Protein AF-A0A4U8UL19-F1 (afdb_monomer)

Structure (mmCIF, N/CA/C/O backbone):
data_AF-A0A4U8UL19-F1
#
_entry.id   AF-A0A4U8UL19-F1
#
loop_
_atom_site.group_PDB
_atom_site.id
_atom_site.type_symbol
_atom_site.label_atom_id
_atom_site.label_alt_id
_atom_site.label_comp_id
_atom_site.label_asym_id
_atom_site.label_entity_id
_atom_site.label_seq_id
_atom_site.pdbx_PDB_ins_code
_atom_site.Cartn_x
_atom_site.Cartn_y
_atom_site.Cartn_z
_atom_site.occupancy
_atom_site.B_iso_or_equiv
_atom_site.auth_seq_id
_atom_site.auth_comp_id
_atom_site.auth_asym_id
_atom_site.auth_atom_id
_atom_site.pdbx_PDB_model_num
ATOM 1 N N . MET A 1 1 ? -6.546 -7.120 -6.837 1.00 43.56 1 MET A N 1
ATOM 2 C CA . MET A 1 1 ? -7.934 -7.578 -6.562 1.00 43.56 1 MET A CA 1
ATOM 3 C C . MET A 1 1 ? -8.078 -8.461 -5.307 1.00 43.56 1 MET A C 1
ATOM 5 O O . MET A 1 1 ? -9.154 -8.466 -4.722 1.00 43.56 1 MET A O 1
ATOM 9 N N . ILE A 1 2 ? -7.031 -9.177 -4.861 1.00 35.25 2 ILE A N 1
ATOM 10 C CA . ILE A 1 2 ? -7.067 -10.036 -3.654 1.00 35.25 2 ILE A CA 1
ATOM 11 C C . ILE A 1 2 ? -7.139 -9.208 -2.352 1.00 35.25 2 ILE A C 1
ATOM 13 O O . ILE A 1 2 ? -8.012 -9.466 -1.533 1.00 35.25 2 ILE A O 1
ATOM 17 N N . LEU A 1 3 ? -6.331 -8.148 -2.216 1.00 37.22 3 LEU A N 1
ATOM 18 C CA . LEU A 1 3 ? -6.283 -7.281 -1.019 1.00 37.22 3 LEU A CA 1
ATOM 19 C C . LEU A 1 3 ? -7.635 -6.632 -0.659 1.00 37.22 3 LEU A C 1
ATOM 21 O O . LEU A 1 3 ? -8.068 -6.665 0.488 1.00 37.22 3 LEU A O 1
ATOM 25 N N . CYS A 1 4 ? -8.367 -6.145 -1.661 1.00 38.75 4 CYS A N 1
ATOM 26 C CA . CYS A 1 4 ? -9.648 -5.458 -1.466 1.00 38.75 4 CYS A CA 1
ATOM 27 C C . CYS A 1 4 ? -10.780 -6.404 -0.990 1.00 38.75 4 CYS A C 1
ATOM 29 O O . CYS A 1 4 ? -11.770 -5.977 -0.389 1.00 38.75 4 CYS A O 1
ATOM 31 N N . ARG A 1 5 ? -10.649 -7.719 -1.242 1.00 35.75 5 ARG A N 1
ATOM 32 C CA . ARG A 1 5 ? -11.562 -8.741 -0.696 1.00 35.75 5 ARG A CA 1
ATOM 33 C C . ARG A 1 5 ? -11.232 -9.069 0.763 1.00 35.75 5 ARG A C 1
ATOM 35 O O . ARG A 1 5 ? -12.161 -9.295 1.537 1.00 35.75 5 ARG A O 1
ATOM 42 N N . SER A 1 6 ? -9.955 -9.029 1.140 1.00 50.12 6 SER A N 1
ATOM 43 C CA . SER A 1 6 ? -9.480 -9.222 2.515 1.00 50.12 6 SER A CA 1
ATOM 44 C C . SER A 1 6 ? -9.978 -8.116 3.448 1.00 50.12 6 SER A C 1
ATOM 46 O O . SER A 1 6 ? -10.547 -8.409 4.495 1.00 50.12 6 SER A O 1
ATOM 48 N N . GLU A 1 7 ? -9.865 -6.849 3.036 1.00 51.03 7 GLU A N 1
ATOM 49 C CA . GLU A 1 7 ? -10.292 -5.684 3.831 1.00 51.03 7 GLU A CA 1
ATOM 50 C C . GLU A 1 7 ? -11.798 -5.689 4.126 1.00 51.03 7 GLU A C 1
ATOM 52 O O . GLU A 1 7 ? -12.228 -5.465 5.258 1.00 51.03 7 GLU A O 1
ATOM 57 N N . LYS A 1 8 ? -12.627 -6.013 3.122 1.00 55.06 8 LYS A N 1
ATOM 58 C CA . LYS A 1 8 ? -14.086 -6.115 3.300 1.00 55.06 8 LYS A CA 1
ATOM 59 C C . LYS A 1 8 ? -14.490 -7.277 4.205 1.00 55.06 8 LYS A C 1
ATOM 61 O O . LYS A 1 8 ? -15.501 -7.168 4.898 1.00 55.06 8 LYS A O 1
ATOM 66 N N . LEU A 1 9 ? -13.747 -8.385 4.186 1.00 48.69 9 LEU A N 1
ATOM 67 C CA . LEU A 1 9 ? -14.004 -9.537 5.050 1.00 48.69 9 LEU A CA 1
ATOM 68 C C . LEU A 1 9 ? -13.600 -9.229 6.500 1.00 48.69 9 LEU A C 1
ATOM 70 O O . LEU A 1 9 ? -14.391 -9.462 7.412 1.00 48.69 9 LEU A O 1
ATOM 74 N N . ILE A 1 10 ? -12.432 -8.617 6.701 1.00 57.28 10 ILE A N 1
ATOM 75 C CA . ILE A 1 10 ? -11.926 -8.212 8.019 1.00 57.28 10 ILE A CA 1
ATOM 76 C C . ILE A 1 10 ? -12.824 -7.142 8.633 1.00 57.28 10 ILE A C 1
ATOM 78 O O . ILE A 1 10 ? -13.300 -7.334 9.742 1.00 57.28 10 ILE A O 1
ATOM 82 N N . GLY A 1 11 ? -13.200 -6.095 7.894 1.00 58.81 11 GLY A N 1
ATOM 83 C CA . GLY A 1 11 ? -14.112 -5.060 8.398 1.00 58.81 11 GLY A CA 1
ATOM 84 C C . GLY A 1 11 ? -15.541 -5.548 8.694 1.00 58.81 11 GLY A C 1
ATOM 85 O O . GLY A 1 11 ? -16.317 -4.847 9.354 1.00 58.81 11 GLY A O 1
ATOM 86 N N . ARG A 1 12 ? -15.931 -6.734 8.201 1.00 59.25 12 ARG A N 1
ATOM 87 C CA . ARG A 1 12 ? -17.191 -7.411 8.564 1.00 59.25 12 ARG A CA 1
ATOM 88 C C . ARG A 1 12 ? -17.024 -8.294 9.798 1.00 59.25 12 ARG A C 1
ATOM 90 O O . ARG A 1 12 ? -17.895 -8.264 10.665 1.00 59.25 12 ARG A O 1
ATOM 97 N N . LEU A 1 13 ? -15.926 -9.045 9.880 1.00 58.16 13 LEU A N 1
ATOM 98 C CA . LEU A 1 13 ? -15.584 -9.868 11.042 1.00 58.16 13 LEU A CA 1
ATOM 99 C C . LEU A 1 13 ? -15.341 -8.999 12.283 1.00 58.16 13 LEU A C 1
ATOM 101 O O . LEU A 1 13 ? -15.906 -9.289 13.332 1.00 58.16 13 LEU A O 1
ATOM 105 N N . ASP A 1 14 ? -14.628 -7.885 12.126 1.00 67.19 14 ASP A N 1
ATOM 106 C CA . ASP A 1 14 ? -14.358 -6.877 13.153 1.00 67.19 14 ASP A CA 1
ATOM 107 C C . ASP A 1 14 ? -15.662 -6.274 13.705 1.00 67.19 14 ASP A C 1
ATOM 109 O O . ASP A 1 14 ? -15.958 -6.334 14.899 1.00 67.19 14 ASP A O 1
ATOM 113 N N . ARG A 1 15 ? -16.560 -5.821 12.818 1.00 68.88 15 ARG A N 1
ATOM 114 C CA . ARG A 1 15 ? -17.889 -5.327 13.222 1.00 68.88 15 ARG A CA 1
ATOM 115 C C . ARG A 1 15 ? -18.728 -6.380 13.938 1.00 68.88 15 ARG A C 1
ATOM 117 O O . ARG A 1 15 ? -19.370 -6.068 14.940 1.00 68.88 15 ARG A O 1
ATOM 124 N N . TYR A 1 16 ? -18.757 -7.611 13.435 1.00 70.62 16 TYR A N 1
ATOM 125 C CA . TYR A 1 16 ? -19.504 -8.694 14.073 1.00 70.62 16 TYR A CA 1
ATOM 126 C C . TYR A 1 16 ? -18.964 -8.997 15.476 1.00 70.62 16 TYR A C 1
ATOM 128 O O . TYR A 1 16 ? -19.738 -9.170 16.424 1.00 70.62 16 TYR A O 1
ATOM 136 N N . PHE A 1 17 ? -17.640 -8.990 15.614 1.00 71.12 17 PHE A N 1
ATOM 137 C CA . PHE A 1 17 ? -16.942 -9.213 16.866 1.00 71.12 17 PHE A CA 1
ATOM 138 C C . PHE A 1 17 ? -17.291 -8.148 17.915 1.00 71.12 17 PHE A C 1
ATOM 140 O O . PHE A 1 17 ? -17.790 -8.483 18.997 1.00 71.12 17 PHE A O 1
ATOM 147 N N . TRP A 1 18 ? -17.164 -6.862 17.566 1.00 72.19 18 TRP A N 1
ATOM 148 C CA . TRP A 1 18 ? -17.510 -5.760 18.469 1.00 72.19 18 TRP A CA 1
ATOM 149 C C . TRP A 1 18 ? -18.989 -5.745 18.851 1.00 72.19 18 TRP A C 1
ATOM 151 O O . TRP A 1 18 ? -19.331 -5.538 20.016 1.00 72.19 18 TRP A O 1
ATOM 161 N N . VAL A 1 19 ? -19.891 -6.019 17.904 1.00 78.94 19 VAL A N 1
ATOM 162 C CA . VAL A 1 19 ? -21.334 -6.080 18.185 1.00 78.94 19 VAL A CA 1
ATOM 163 C C . VAL A 1 19 ? -21.652 -7.187 19.192 1.00 78.94 19 VAL A C 1
ATOM 165 O O . VAL A 1 19 ? -22.461 -6.971 20.101 1.00 78.94 19 VAL A O 1
ATOM 168 N N . LYS A 1 20 ? -21.013 -8.357 19.073 1.00 81.94 20 LYS A N 1
ATOM 169 C CA . LYS A 1 20 ? -21.182 -9.458 20.031 1.00 81.94 20 LYS A CA 1
ATOM 170 C C . LYS A 1 20 ? -20.678 -9.062 21.423 1.00 81.94 20 LYS A C 1
ATOM 172 O O . LYS A 1 20 ? -21.427 -9.211 22.391 1.00 81.94 20 LYS A O 1
ATOM 177 N N . ARG A 1 21 ? -19.479 -8.472 21.515 1.00 79.06 21 ARG A N 1
ATOM 178 C CA . ARG A 1 21 ? -18.881 -7.989 22.775 1.00 79.06 21 ARG A CA 1
ATOM 179 C C . ARG A 1 21 ? -19.753 -6.938 23.467 1.00 79.06 21 ARG A C 1
ATOM 181 O O . ARG A 1 21 ? -20.070 -7.081 24.644 1.00 79.06 21 ARG A O 1
ATOM 188 N N . ILE A 1 22 ? -20.239 -5.935 22.733 1.00 80.62 22 ILE A N 1
ATOM 189 C CA . ILE A 1 22 ? -21.119 -4.884 23.275 1.00 80.62 22 ILE A CA 1
ATOM 190 C C . ILE A 1 22 ? -22.421 -5.477 23.831 1.00 80.62 22 ILE A C 1
ATOM 192 O O . ILE A 1 22 ? -22.895 -5.058 24.891 1.00 80.62 22 ILE A O 1
ATOM 196 N N . ARG A 1 23 ? -23.023 -6.453 23.137 1.00 85.62 23 ARG A N 1
ATOM 197 C CA . ARG A 1 23 ? -24.245 -7.125 23.613 1.00 85.62 23 ARG A CA 1
ATOM 198 C C . ARG A 1 23 ? -24.009 -7.878 24.919 1.00 85.62 23 ARG A C 1
ATOM 200 O O . ARG A 1 23 ? -24.857 -7.812 25.810 1.00 85.62 23 ARG A O 1
ATOM 207 N N . GLU A 1 24 ? -22.877 -8.560 25.035 1.00 86.56 24 GLU A N 1
ATOM 208 C CA . GLU A 1 24 ? -22.507 -9.324 26.225 1.00 86.56 24 GLU A CA 1
ATOM 209 C C . GLU A 1 24 ? -22.222 -8.414 27.425 1.00 86.56 24 GLU A C 1
ATOM 211 O O . GLU A 1 24 ? -22.808 -8.609 28.492 1.00 86.56 24 GLU A O 1
ATOM 216 N N . THR A 1 25 ? -21.476 -7.325 27.227 1.00 84.88 25 THR A N 1
ATOM 217 C CA . THR A 1 25 ? -21.271 -6.298 28.259 1.00 84.88 25 THR A CA 1
ATOM 218 C C . THR A 1 25 ? -22.600 -5.695 28.718 1.00 84.88 25 THR A C 1
ATOM 220 O O . THR A 1 25 ? -22.878 -5.636 29.916 1.00 84.88 25 THR A O 1
ATOM 223 N N . LYS A 1 26 ? -23.499 -5.338 27.786 1.00 86.62 26 LYS A N 1
ATOM 224 C CA . LYS A 1 26 ? -24.853 -4.851 28.120 1.00 86.62 26 LYS A CA 1
ATOM 225 C C . LYS A 1 26 ? -25.682 -5.876 28.898 1.00 86.62 26 LYS A C 1
ATOM 227 O O . LYS A 1 26 ? -26.573 -5.486 29.653 1.00 86.62 26 LYS A O 1
ATOM 232 N N . ARG A 1 27 ? -25.468 -7.178 28.688 1.00 89.94 27 ARG A N 1
ATOM 233 C CA . ARG A 1 27 ? -26.151 -8.244 29.439 1.00 89.94 27 ARG A CA 1
ATOM 234 C C . ARG A 1 27 ? -25.633 -8.308 30.875 1.00 89.94 27 ARG A C 1
ATOM 236 O O . ARG A 1 27 ? -26.441 -8.333 31.796 1.00 89.94 27 ARG A O 1
ATOM 243 N N . ILE A 1 28 ? -24.316 -8.275 31.063 1.00 85.62 28 ILE A N 1
ATOM 244 C CA . ILE A 1 28 ? -23.684 -8.326 32.389 1.00 85.62 28 ILE A CA 1
ATOM 245 C C . ILE A 1 28 ? -24.036 -7.080 33.204 1.00 85.62 28 ILE A C 1
ATOM 247 O O . ILE A 1 28 ? -24.439 -7.207 34.356 1.00 85.62 28 ILE A O 1
ATOM 251 N N . CYS A 1 29 ? -24.007 -5.885 32.603 1.00 82.31 29 CYS A N 1
ATOM 252 C CA . CYS A 1 29 ? -24.420 -4.656 33.289 1.00 82.31 29 CYS A CA 1
ATOM 253 C C . CYS A 1 29 ? -25.884 -4.708 33.760 1.00 82.31 29 CYS A C 1
ATOM 255 O O . CYS A 1 29 ? -26.173 -4.329 34.892 1.00 82.31 29 CYS A O 1
ATOM 257 N N . ARG A 1 30 ? -26.801 -5.231 32.931 1.00 87.38 30 ARG A N 1
ATOM 258 C CA . ARG A 1 30 ? -28.214 -5.428 33.311 1.00 87.38 30 ARG A CA 1
ATOM 259 C C . ARG A 1 30 ? -28.389 -6.455 34.429 1.00 87.38 30 ARG A C 1
ATOM 261 O O . ARG A 1 30 ? -29.229 -6.281 35.301 1.00 87.38 30 ARG A O 1
ATOM 268 N N . ASN A 1 31 ? -27.597 -7.521 34.423 1.00 85.19 31 ASN A N 1
ATOM 269 C CA . ASN A 1 31 ? -27.630 -8.513 35.494 1.00 85.19 31 ASN A CA 1
ATOM 270 C C . ASN A 1 31 ? -27.037 -7.961 36.797 1.00 85.19 31 ASN A C 1
ATOM 272 O O . ASN A 1 31 ? -27.517 -8.304 37.872 1.00 85.19 31 ASN A O 1
ATOM 276 N N . ALA A 1 32 ? -26.011 -7.111 36.709 1.00 82.88 32 ALA A N 1
ATOM 277 C CA . ALA A 1 32 ? -25.403 -6.452 37.858 1.00 82.88 32 ALA A CA 1
ATOM 278 C C . ALA A 1 32 ? -26.360 -5.449 38.515 1.00 82.88 32 ALA A C 1
ATOM 280 O O . ALA A 1 32 ? -26.412 -5.392 39.738 1.00 82.88 32 ALA A O 1
ATOM 281 N N . SER A 1 33 ? -27.149 -4.703 37.729 1.00 81.31 33 SER A N 1
ATOM 282 C CA . SER A 1 33 ? -28.063 -3.679 38.259 1.00 81.31 33 SER A CA 1
ATOM 283 C C . SER A 1 33 ? -29.188 -4.235 39.135 1.00 81.31 33 SER A C 1
ATOM 285 O O . SER A 1 33 ? -29.778 -3.485 39.901 1.00 81.31 33 SER A O 1
ATOM 287 N N . ILE A 1 34 ? -29.490 -5.532 39.024 1.00 85.94 34 ILE A N 1
ATOM 288 C CA . ILE A 1 34 ? -30.525 -6.218 39.816 1.00 85.94 34 ILE A CA 1
ATOM 289 C C . ILE A 1 34 ? -29.947 -7.261 40.788 1.00 85.94 34 ILE A C 1
ATOM 291 O O . ILE A 1 34 ? -30.699 -7.979 41.441 1.00 85.94 34 ILE A O 1
ATOM 295 N N . ALA A 1 35 ? -28.620 -7.397 40.858 1.00 84.38 35 ALA A N 1
ATOM 296 C CA . ALA A 1 35 ? -27.949 -8.386 41.696 1.00 84.38 35 ALA A CA 1
ATOM 297 C C . ALA A 1 35 ? -27.462 -7.778 43.018 1.00 84.38 35 ALA A C 1
ATOM 299 O O . ALA A 1 35 ? -27.039 -6.627 43.075 1.00 84.38 35 ALA A O 1
ATOM 300 N N . SER A 1 36 ? -27.437 -8.594 44.072 1.00 84.56 36 SER A N 1
ATOM 301 C CA . SER A 1 36 ? -26.882 -8.251 45.386 1.00 84.56 36 SER A CA 1
ATOM 302 C C . SER A 1 36 ? -25.981 -9.376 45.915 1.00 84.56 36 SER A C 1
ATOM 304 O O . SER A 1 36 ? -25.957 -10.483 45.363 1.00 84.56 36 SER A O 1
ATOM 306 N N . GLY A 1 37 ? -25.187 -9.076 46.949 1.00 89.94 37 GLY A N 1
ATOM 307 C CA . GLY A 1 37 ? -24.286 -10.040 47.590 1.00 89.94 37 GLY A CA 1
ATOM 308 C C . GLY A 1 37 ? -23.299 -10.690 46.613 1.00 89.94 37 GLY A C 1
ATOM 309 O O . GLY A 1 37 ? -22.757 -10.031 45.724 1.00 89.94 37 GLY A O 1
ATOM 310 N N . GLU A 1 38 ? -23.097 -12.005 46.734 1.00 88.31 38 GLU A N 1
ATOM 311 C CA . GLU A 1 38 ? -22.196 -12.768 45.855 1.00 88.31 38 GLU A CA 1
ATOM 312 C C . GLU A 1 38 ? -22.520 -12.624 44.367 1.00 88.31 38 GLU A C 1
ATOM 314 O O . GLU A 1 38 ? -21.616 -12.622 43.529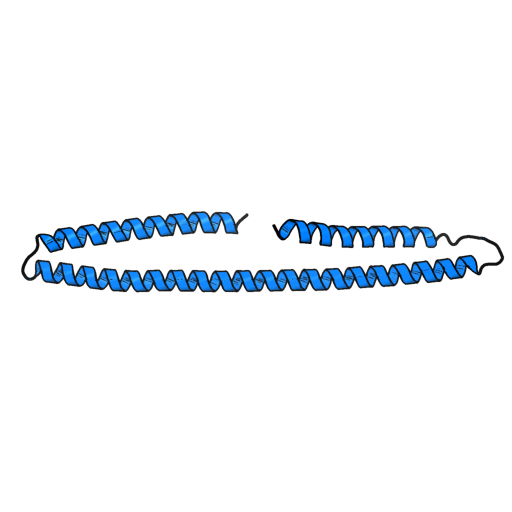 1.00 88.31 38 GLU A O 1
ATOM 319 N N . ARG A 1 39 ? -23.803 -12.506 44.011 1.00 85.94 39 ARG A N 1
ATOM 320 C CA . ARG A 1 39 ? -24.216 -12.426 42.608 1.00 85.94 39 ARG A CA 1
ATOM 321 C C . ARG A 1 39 ? -23.707 -11.138 41.965 1.00 85.94 39 ARG A C 1
ATOM 323 O O . ARG A 1 39 ? -23.254 -11.178 40.822 1.00 85.94 39 ARG A O 1
ATOM 330 N N . LEU A 1 40 ? -23.711 -10.028 42.707 1.00 87.38 40 LEU A N 1
ATOM 331 C CA . LEU A 1 40 ? -23.132 -8.761 42.260 1.00 87.38 40 LEU A CA 1
ATOM 332 C C . LEU A 1 40 ? -21.610 -8.867 42.117 1.00 87.38 40 LEU A C 1
ATOM 334 O O . LEU A 1 40 ? -21.057 -8.419 41.113 1.00 87.38 40 LEU A O 1
ATOM 338 N N . THR A 1 41 ? -20.937 -9.505 43.077 1.00 89.94 41 THR A N 1
ATOM 339 C CA . THR A 1 41 ? -19.486 -9.738 43.024 1.00 89.94 41 THR A CA 1
ATOM 340 C C . THR A 1 41 ? -19.098 -10.546 41.785 1.00 89.94 41 THR A C 1
ATOM 342 O O . THR A 1 41 ? -18.194 -10.146 41.055 1.00 89.94 41 THR A O 1
ATOM 345 N N . ARG A 1 42 ? -19.844 -11.613 41.459 1.00 90.75 42 ARG A N 1
ATOM 346 C CA . ARG A 1 42 ? -19.623 -12.409 40.238 1.00 90.75 42 ARG A CA 1
ATOM 347 C C . ARG A 1 42 ? -19.792 -11.578 38.962 1.00 90.75 42 ARG A C 1
ATOM 349 O O . ARG A 1 42 ? -18.962 -11.692 38.065 1.00 90.75 42 ARG A O 1
ATOM 356 N N . GLN A 1 43 ? -20.816 -10.721 38.877 1.00 86.94 43 GLN A N 1
ATOM 357 C CA . GLN A 1 43 ? -20.998 -9.843 37.710 1.00 86.94 43 GLN A CA 1
ATOM 358 C C . GLN A 1 43 ? -19.868 -8.809 37.577 1.00 86.94 43 GLN A C 1
ATOM 360 O O . GLN A 1 43 ? -19.393 -8.568 36.468 1.00 86.94 43 GLN A O 1
ATOM 365 N N . LYS A 1 44 ? -19.388 -8.235 38.690 1.00 86.62 44 LYS A N 1
ATOM 366 C CA . LYS A 1 44 ? -18.235 -7.315 38.691 1.00 86.62 44 LYS A CA 1
ATOM 367 C C . LYS A 1 44 ? -16.960 -8.000 38.193 1.00 86.62 44 LYS A C 1
ATOM 369 O O . LYS A 1 44 ? -16.255 -7.431 37.363 1.00 86.62 44 LYS A O 1
ATOM 374 N N . THR A 1 45 ? -16.697 -9.229 38.637 1.00 91.38 45 THR A N 1
ATOM 375 C CA . THR A 1 45 ? -15.555 -10.022 38.157 1.00 91.38 45 THR A CA 1
ATOM 376 C C . THR A 1 45 ? -15.681 -10.353 36.670 1.00 91.38 45 THR A C 1
ATOM 378 O O . THR A 1 45 ? -14.721 -10.179 35.926 1.00 91.38 45 THR A O 1
ATOM 381 N N . GLN A 1 46 ? -16.871 -10.744 36.201 1.00 88.25 46 GLN A N 1
ATOM 382 C CA . GLN A 1 46 ? -17.117 -10.979 34.772 1.00 88.25 46 GLN A CA 1
ATOM 383 C C . GLN A 1 46 ? -16.852 -9.726 33.925 1.00 88.25 46 GLN A C 1
ATOM 385 O O . GLN A 1 46 ? -16.221 -9.829 32.878 1.00 88.25 46 GLN A O 1
ATOM 390 N N . LEU A 1 47 ? -17.273 -8.547 34.394 1.00 88.12 47 LEU A N 1
ATOM 391 C CA . LEU A 1 47 ? -16.989 -7.258 33.750 1.00 88.12 47 LEU A CA 1
ATOM 392 C C . LEU A 1 47 ? -15.489 -6.947 33.690 1.00 88.12 47 LEU A C 1
ATOM 394 O O . LEU A 1 47 ? -15.010 -6.478 32.659 1.00 88.12 47 LEU A O 1
ATOM 398 N N . LYS A 1 48 ? -14.747 -7.219 34.771 1.00 89.31 48 LYS A N 1
ATOM 399 C CA . LYS A 1 48 ? -13.293 -7.019 34.815 1.00 89.31 48 LYS A CA 1
ATOM 400 C C . LYS A 1 48 ? -12.580 -7.909 33.793 1.00 89.31 48 LYS A C 1
ATOM 402 O O . LYS A 1 48 ? -11.821 -7.393 32.980 1.00 89.31 48 LYS A O 1
ATOM 407 N N . ASN A 1 49 ? -12.902 -9.201 33.773 1.00 89.00 49 ASN A N 1
ATOM 408 C CA . ASN A 1 49 ? -12.297 -10.153 32.840 1.00 89.00 49 ASN A CA 1
ATOM 409 C C . ASN A 1 49 ? -12.626 -9.798 31.381 1.00 89.00 49 ASN A C 1
ATOM 411 O O . ASN A 1 49 ? -11.759 -9.854 30.518 1.00 89.00 49 ASN A O 1
ATOM 415 N N . LEU A 1 50 ? -13.866 -9.374 31.098 1.00 86.38 50 LEU A N 1
ATOM 416 C CA . LEU A 1 50 ? -14.251 -8.911 29.759 1.00 86.38 50 LEU A CA 1
ATOM 417 C C . LEU A 1 50 ? -13.493 -7.658 29.324 1.00 86.38 50 LEU A C 1
ATOM 419 O O . LEU A 1 50 ? -13.174 -7.532 28.146 1.00 86.38 50 LEU A O 1
ATOM 423 N N . LYS A 1 51 ? -13.212 -6.736 30.252 1.00 85.00 51 LYS A N 1
ATOM 424 C CA . LYS A 1 51 ? -12.411 -5.542 29.968 1.00 85.00 51 LYS A CA 1
ATOM 425 C C . LYS A 1 51 ? -10.970 -5.911 29.617 1.00 85.00 51 LYS A C 1
ATOM 427 O O . LYS A 1 51 ? -10.439 -5.365 28.658 1.00 85.00 51 LYS A O 1
ATOM 432 N N . GLU A 1 52 ? -10.345 -6.798 30.385 1.00 87.69 52 GLU A N 1
ATOM 433 C CA . GLU A 1 52 ? -8.967 -7.245 30.131 1.00 87.69 52 GLU A CA 1
ATOM 434 C C . GLU A 1 52 ? -8.860 -7.934 28.769 1.00 87.69 52 GLU A C 1
ATOM 436 O O . GLU A 1 52 ? -8.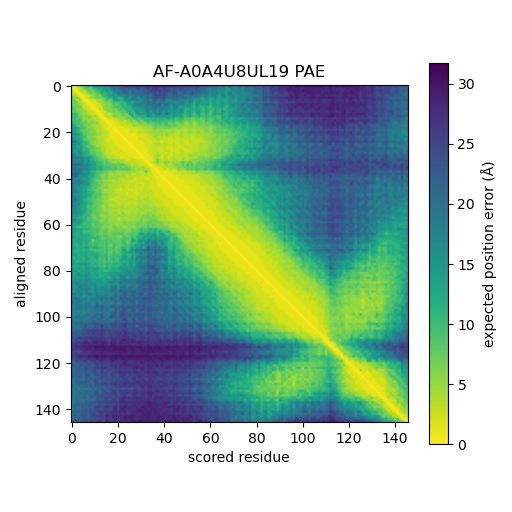025 -7.555 27.952 1.00 87.69 52 GLU A O 1
ATOM 441 N N . LEU A 1 53 ? -9.796 -8.837 28.475 1.00 85.31 53 LEU A N 1
ATOM 442 C CA . LEU A 1 53 ? -9.860 -9.529 27.193 1.00 85.31 53 LEU A CA 1
ATOM 443 C C . LEU A 1 53 ? -10.083 -8.564 26.013 1.00 85.31 53 LEU A C 1
ATOM 445 O O . LEU A 1 53 ? -9.468 -8.711 24.964 1.00 85.31 53 LEU A O 1
ATOM 449 N N . PHE A 1 54 ? -10.923 -7.537 26.190 1.00 82.81 54 PHE A N 1
ATOM 450 C CA . PHE A 1 54 ? -11.140 -6.496 25.178 1.00 82.81 54 PHE A CA 1
ATOM 451 C C . PHE A 1 54 ? -9.850 -5.732 24.862 1.00 82.81 54 PHE A C 1
ATOM 453 O O . PHE A 1 54 ? -9.587 -5.423 23.703 1.00 82.81 54 PHE A O 1
ATOM 460 N N . ILE A 1 55 ? -9.055 -5.409 25.886 1.00 80.69 55 ILE A N 1
ATOM 461 C CA . ILE A 1 55 ? -7.781 -4.700 25.719 1.00 80.69 55 ILE A CA 1
ATOM 462 C C . ILE A 1 55 ? -6.781 -5.579 24.962 1.00 80.69 55 ILE A C 1
ATOM 464 O O . ILE A 1 55 ? -6.136 -5.098 24.035 1.00 80.69 55 ILE A O 1
ATOM 468 N N . GLU A 1 56 ? -6.671 -6.856 25.326 1.00 84.62 56 GLU A N 1
ATOM 469 C CA . GLU A 1 56 ? -5.772 -7.808 24.666 1.00 84.62 56 GLU A CA 1
ATOM 470 C C . GLU A 1 56 ? -6.127 -8.000 23.184 1.00 84.62 56 GLU A C 1
ATOM 472 O O . GLU A 1 56 ? -5.268 -7.873 22.311 1.00 84.62 56 GLU A O 1
ATOM 477 N N . GLU A 1 57 ? -7.409 -8.219 22.888 1.00 81.56 57 GLU A N 1
ATOM 478 C CA . GLU A 1 57 ? -7.911 -8.386 21.520 1.00 81.56 57 GLU A CA 1
ATOM 479 C C . GLU A 1 57 ? -7.710 -7.114 20.682 1.00 81.56 57 GLU A C 1
ATOM 481 O O . GLU A 1 57 ? -7.286 -7.189 19.527 1.00 81.56 57 GLU A O 1
ATOM 486 N N . TYR A 1 58 ? -7.957 -5.936 21.267 1.00 77.81 58 TYR A N 1
ATOM 487 C CA . TYR A 1 58 ? -7.708 -4.653 20.610 1.00 77.81 58 TYR A CA 1
ATOM 488 C C . TYR A 1 58 ? -6.225 -4.465 20.274 1.00 77.81 58 TYR A C 1
ATOM 490 O O . TYR A 1 58 ? -5.892 -4.153 19.130 1.00 77.81 58 TYR A O 1
ATOM 498 N N . ASN A 1 59 ? -5.337 -4.704 21.242 1.00 77.75 59 ASN A N 1
ATOM 499 C CA . ASN A 1 59 ? -3.894 -4.588 21.040 1.00 77.75 59 ASN A CA 1
ATOM 500 C C . ASN A 1 59 ? -3.408 -5.546 19.946 1.00 77.75 59 ASN A C 1
ATOM 502 O O . ASN A 1 59 ? -2.675 -5.126 19.056 1.00 77.75 59 ASN A O 1
ATOM 506 N N . SER A 1 60 ? -3.895 -6.791 19.938 1.00 80.44 60 SER A N 1
ATOM 507 C CA . SER A 1 60 ? -3.570 -7.764 18.889 1.00 80.44 60 SER A CA 1
ATOM 508 C C . SER A 1 60 ? -3.984 -7.279 17.493 1.00 80.44 60 SER A C 1
ATOM 510 O O . SER A 1 60 ? -3.212 -7.390 16.539 1.00 80.44 60 SER A O 1
ATOM 512 N N . MET A 1 61 ? -5.170 -6.676 17.352 1.00 75.25 61 MET A N 1
ATOM 513 C CA . MET A 1 61 ? -5.586 -6.094 16.071 1.00 75.25 61 MET A CA 1
ATOM 514 C C . MET A 1 61 ? -4.755 -4.872 15.672 1.00 75.25 61 MET A C 1
ATOM 516 O O . MET A 1 61 ? -4.504 -4.672 14.480 1.00 75.25 61 MET A O 1
ATOM 520 N N . CYS A 1 62 ? -4.324 -4.051 16.632 1.00 73.94 62 CYS A N 1
ATOM 521 C CA . CYS A 1 62 ? -3.395 -2.955 16.368 1.00 73.94 62 CYS A CA 1
ATOM 522 C C . CYS A 1 62 ? -2.040 -3.477 15.872 1.00 73.94 62 CYS A C 1
ATOM 524 O O . CYS A 1 62 ? -1.526 -2.954 14.884 1.00 73.94 62 CYS A O 1
ATOM 526 N N . ASP A 1 63 ? -1.500 -4.532 16.483 1.00 73.25 63 ASP A N 1
ATOM 527 C CA . ASP A 1 63 ? -0.238 -5.149 16.062 1.00 73.25 63 ASP A CA 1
ATOM 528 C C . ASP A 1 63 ? -0.324 -5.694 14.631 1.00 73.25 63 ASP A C 1
ATOM 530 O O . ASP A 1 63 ? 0.557 -5.426 13.810 1.00 73.25 63 ASP A O 1
ATOM 534 N N . ILE A 1 64 ? -1.424 -6.377 14.288 1.00 75.75 64 ILE A N 1
ATOM 535 C CA . ILE A 1 64 ? -1.677 -6.860 12.921 1.00 75.75 64 ILE A CA 1
ATOM 536 C C . ILE A 1 64 ? -1.703 -5.691 11.928 1.00 75.75 64 ILE A C 1
ATOM 538 O O . ILE A 1 64 ? -1.050 -5.762 10.884 1.00 75.75 64 ILE A O 1
ATOM 542 N N . HIS A 1 65 ? -2.406 -4.600 12.251 1.00 70.56 65 HIS A N 1
ATOM 543 C CA . HIS A 1 65 ? -2.434 -3.408 11.399 1.00 70.56 65 HIS A CA 1
ATOM 544 C C . HIS A 1 65 ? -1.043 -2.791 11.222 1.00 70.56 65 HIS A C 1
ATOM 546 O O . HIS A 1 65 ? -0.673 -2.434 10.105 1.00 70.56 65 HIS A O 1
ATOM 552 N N . ILE A 1 66 ? -0.251 -2.688 12.292 1.00 76.44 66 ILE A N 1
ATOM 553 C CA . ILE A 1 66 ? 1.116 -2.157 12.224 1.00 76.44 66 ILE A CA 1
ATOM 554 C C . ILE A 1 66 ? 1.989 -3.028 11.312 1.00 76.44 66 ILE A C 1
ATOM 556 O O . ILE A 1 66 ? 2.725 -2.494 10.477 1.00 76.44 66 ILE A O 1
ATOM 560 N N . CYS A 1 67 ? 1.904 -4.355 11.440 1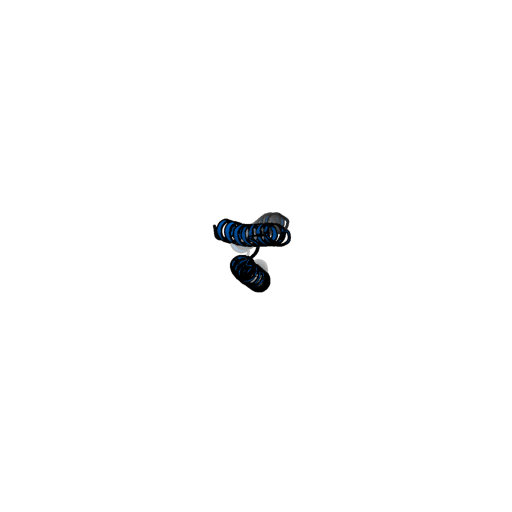.00 77.00 67 CYS A N 1
ATOM 561 C CA . CYS A 1 67 ? 2.606 -5.292 10.562 1.00 77.00 67 CYS A CA 1
ATOM 562 C C . CYS A 1 67 ? 2.204 -5.095 9.096 1.00 77.00 67 CYS A C 1
ATOM 564 O O . CYS A 1 67 ? 3.076 -4.959 8.240 1.00 77.00 67 CYS A O 1
ATOM 566 N N . TRP A 1 68 ? 0.905 -4.988 8.813 1.00 74.94 68 TRP A N 1
ATOM 567 C CA . TRP A 1 68 ? 0.398 -4.745 7.461 1.00 74.94 68 TRP A CA 1
ATOM 568 C C . TRP A 1 68 ? 0.903 -3.436 6.862 1.00 74.94 68 TRP A C 1
ATOM 570 O O . TRP A 1 68 ? 1.365 -3.422 5.723 1.00 74.94 68 TRP A O 1
ATOM 580 N N . VAL A 1 69 ? 0.867 -2.341 7.624 1.00 72.88 69 VAL A N 1
ATOM 581 C CA . VAL A 1 69 ? 1.378 -1.041 7.164 1.00 72.88 69 VAL A CA 1
ATOM 582 C C . VAL A 1 69 ? 2.873 -1.127 6.845 1.00 72.88 69 VAL A C 1
ATOM 584 O O . VAL A 1 69 ? 3.307 -0.609 5.815 1.00 72.88 69 VAL A O 1
ATOM 587 N N . ARG A 1 70 ? 3.668 -1.821 7.673 1.00 77.62 70 ARG A N 1
ATOM 588 C CA . ARG A 1 70 ? 5.095 -2.047 7.379 1.00 77.62 70 ARG A CA 1
ATOM 589 C C . ARG A 1 70 ? 5.305 -2.874 6.118 1.00 77.62 70 ARG A C 1
ATOM 591 O O . ARG A 1 70 ? 6.180 -2.535 5.325 1.00 77.62 70 ARG A O 1
ATOM 598 N N . ASP A 1 71 ? 4.528 -3.935 5.928 1.00 79.56 71 ASP A N 1
ATOM 599 C CA . ASP A 1 71 ? 4.636 -4.784 4.743 1.00 79.56 71 ASP A CA 1
ATOM 600 C C . ASP A 1 71 ? 4.270 -4.025 3.467 1.00 79.56 71 ASP A 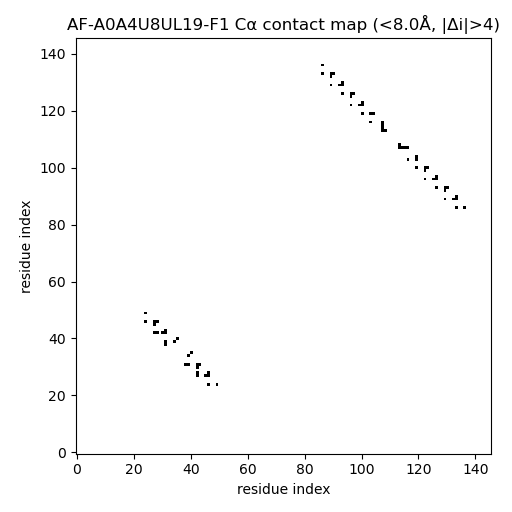C 1
ATOM 602 O O . ASP A 1 71 ? 5.002 -4.107 2.482 1.00 79.56 71 ASP A O 1
ATOM 606 N N . LEU A 1 72 ? 3.212 -3.211 3.497 1.00 74.62 72 LEU A N 1
ATOM 607 C CA . LEU A 1 72 ? 2.845 -2.339 2.380 1.00 74.62 72 LEU A CA 1
ATOM 608 C C . LEU A 1 72 ? 3.949 -1.322 2.067 1.00 74.62 72 LEU A C 1
ATOM 610 O O . LEU A 1 72 ? 4.315 -1.159 0.904 1.00 74.62 72 LEU A O 1
ATOM 614 N N . ALA A 1 73 ? 4.531 -0.686 3.088 1.00 71.06 73 ALA A N 1
ATOM 615 C CA . ALA A 1 73 ? 5.643 0.246 2.903 1.00 71.06 73 ALA A CA 1
ATOM 616 C C . ALA A 1 73 ? 6.886 -0.442 2.307 1.00 71.06 73 ALA A C 1
ATOM 618 O O . ALA A 1 73 ? 7.562 0.122 1.443 1.00 71.06 73 ALA A O 1
ATOM 619 N N . ARG A 1 74 ? 7.177 -1.677 2.734 1.00 81.19 74 ARG A N 1
ATOM 620 C CA . ARG A 1 74 ? 8.266 -2.494 2.184 1.00 81.19 74 ARG A CA 1
ATOM 621 C C . ARG A 1 74 ? 8.026 -2.835 0.714 1.00 81.19 74 ARG A C 1
ATOM 623 O O . ARG A 1 74 ? 8.910 -2.580 -0.100 1.00 81.19 74 ARG A O 1
ATOM 630 N N . ILE A 1 75 ? 6.837 -3.333 0.373 1.00 74.88 75 ILE A N 1
ATOM 631 C CA . ILE A 1 75 ? 6.458 -3.669 -1.009 1.00 74.88 75 ILE A CA 1
ATOM 632 C C . ILE A 1 75 ? 6.535 -2.425 -1.905 1.00 74.88 75 ILE A C 1
ATOM 634 O O . ILE A 1 75 ? 7.109 -2.482 -2.990 1.00 74.88 75 ILE A O 1
ATOM 638 N N . ALA A 1 76 ? 6.034 -1.276 -1.442 1.00 71.06 76 ALA A N 1
ATOM 639 C CA . ALA A 1 76 ? 6.119 -0.020 -2.188 1.00 71.06 76 ALA A CA 1
ATOM 640 C C . ALA A 1 76 ? 7.577 0.380 -2.483 1.00 71.06 76 ALA A C 1
ATOM 642 O O 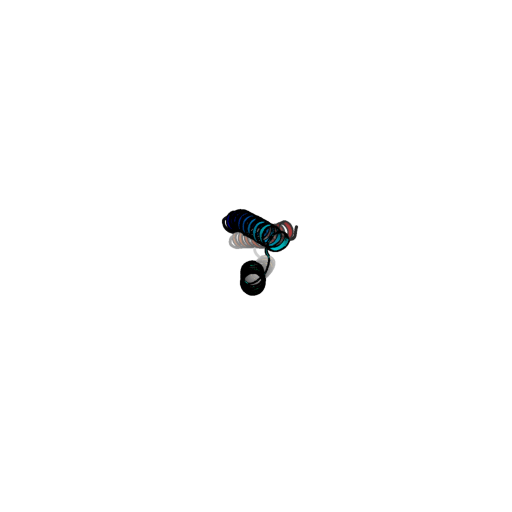. ALA A 1 76 ? 7.903 0.791 -3.599 1.00 71.06 76 ALA A O 1
ATOM 643 N N . LYS A 1 77 ? 8.479 0.207 -1.507 1.00 76.69 77 LYS A N 1
ATOM 644 C CA . LYS A 1 77 ? 9.913 0.478 -1.678 1.00 76.69 77 LYS A CA 1
ATOM 645 C C . LYS A 1 77 ? 10.573 -0.472 -2.684 1.00 76.69 77 LYS A C 1
ATOM 647 O O . LYS A 1 77 ? 11.402 -0.022 -3.474 1.00 76.69 77 LYS A O 1
ATOM 652 N N . GLU A 1 78 ? 10.224 -1.757 -2.662 1.00 78.19 78 GLU A N 1
ATOM 653 C CA . GLU A 1 78 ? 10.727 -2.758 -3.616 1.00 78.19 78 GLU A CA 1
ATOM 654 C C . GLU A 1 78 ? 10.276 -2.442 -5.046 1.00 78.19 78 GLU A C 1
ATOM 656 O O . GLU A 1 78 ? 11.120 -2.336 -5.936 1.00 78.19 78 GLU A O 1
ATOM 661 N N . ILE A 1 79 ? 8.987 -2.149 -5.246 1.00 72.88 79 ILE A N 1
ATOM 662 C CA . ILE A 1 79 ? 8.444 -1.723 -6.546 1.00 72.88 79 ILE A CA 1
ATOM 663 C C . ILE A 1 79 ? 9.175 -0.476 -7.055 1.00 72.88 79 ILE A C 1
ATOM 665 O O . ILE A 1 79 ? 9.557 -0.403 -8.224 1.00 72.88 79 ILE A O 1
ATOM 669 N N . ASN A 1 80 ? 9.404 0.516 -6.189 1.00 75.06 80 ASN A N 1
ATOM 670 C CA . ASN A 1 80 ? 10.091 1.739 -6.595 1.00 75.06 80 ASN A CA 1
ATOM 671 C C . ASN A 1 80 ? 11.557 1.485 -6.989 1.00 75.06 80 ASN A C 1
ATOM 673 O O . ASN A 1 80 ? 12.073 2.082 -7.938 1.00 75.06 80 ASN A O 1
ATOM 677 N N . ARG A 1 81 ? 12.229 0.556 -6.298 1.00 77.81 81 ARG A N 1
ATOM 678 C CA . ARG A 1 81 ? 13.583 0.120 -6.651 1.00 77.81 81 ARG A CA 1
ATOM 679 C C . ARG A 1 81 ? 13.611 -0.556 -8.022 1.00 77.81 81 ARG A C 1
ATOM 681 O O . ARG A 1 81 ? 14.472 -0.215 -8.828 1.00 77.81 81 ARG A O 1
ATOM 688 N N . GLU A 1 82 ? 12.680 -1.463 -8.305 1.00 76.19 82 GLU A N 1
ATOM 689 C CA . GLU A 1 82 ? 12.581 -2.132 -9.609 1.00 76.19 82 GLU A CA 1
ATOM 690 C C . GLU A 1 82 ? 12.294 -1.142 -10.743 1.00 76.19 82 GLU A C 1
ATOM 692 O O . GLU A 1 82 ? 12.982 -1.168 -11.764 1.00 76.19 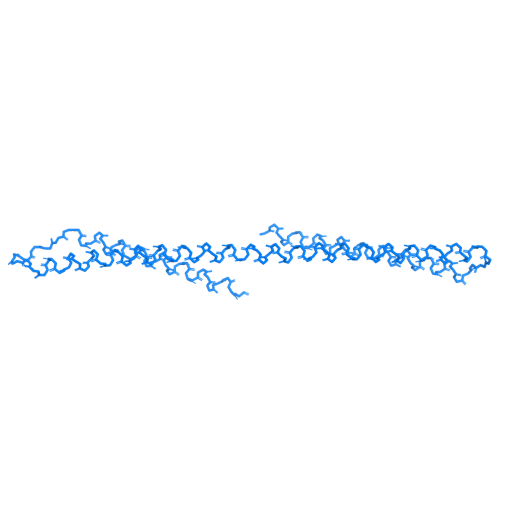82 GLU A O 1
ATOM 697 N N . LYS A 1 83 ? 11.360 -0.200 -10.537 1.00 74.44 83 LYS A N 1
ATOM 698 C CA . LYS A 1 83 ? 11.096 0.897 -11.486 1.00 74.44 83 LYS A CA 1
ATOM 699 C C . LYS A 1 83 ? 12.358 1.710 -11.782 1.00 74.44 83 LYS A C 1
ATOM 701 O O . LYS A 1 83 ? 12.630 2.030 -12.941 1.00 74.44 83 LYS A O 1
ATOM 706 N N . THR A 1 84 ? 13.139 2.027 -10.748 1.00 74.62 84 THR A N 1
ATOM 707 C CA . THR A 1 84 ? 14.392 2.783 -10.890 1.00 74.62 84 THR A CA 1
ATOM 708 C C . THR A 1 84 ? 15.414 2.004 -11.717 1.00 74.62 84 THR A C 1
ATOM 710 O O . THR A 1 84 ? 15.984 2.552 -12.657 1.00 74.62 84 THR A O 1
ATOM 713 N N . ILE A 1 85 ? 15.609 0.717 -11.412 1.00 77.31 85 ILE A N 1
ATOM 714 C CA . ILE A 1 85 ? 16.533 -0.159 -12.149 1.00 77.31 85 ILE A CA 1
ATOM 715 C C . ILE A 1 85 ? 16.124 -0.261 -13.622 1.00 77.31 85 ILE A C 1
ATOM 717 O O . ILE A 1 85 ? 16.962 -0.061 -14.498 1.00 77.31 85 ILE A O 1
ATOM 721 N N . PHE A 1 86 ? 14.843 -0.509 -13.900 1.00 79.69 86 PHE A N 1
ATOM 722 C CA . PHE A 1 86 ? 14.327 -0.595 -15.267 1.00 79.69 86 PHE A CA 1
ATOM 723 C C . PHE A 1 86 ? 14.538 0.709 -16.049 1.00 79.69 86 PHE A C 1
ATOM 725 O O . PHE A 1 86 ? 14.975 0.691 -17.199 1.00 79.69 86 PHE A O 1
ATOM 732 N N . THR A 1 87 ? 14.264 1.853 -15.415 1.00 75.62 87 THR A N 1
ATOM 733 C CA . THR A 1 87 ? 14.441 3.171 -16.040 1.00 75.62 87 THR A CA 1
ATOM 734 C C . THR A 1 87 ? 15.909 3.432 -16.374 1.00 75.62 87 THR A C 1
ATOM 736 O O . THR A 1 87 ? 16.208 3.910 -17.469 1.00 75.62 87 THR A O 1
ATOM 739 N N . LEU A 1 88 ? 16.830 3.090 -15.466 1.00 80.94 88 LEU A N 1
ATOM 740 C CA . LEU A 1 88 ? 18.271 3.210 -15.702 1.00 80.94 88 LEU A CA 1
ATOM 741 C C . LEU A 1 88 ? 18.729 2.322 -16.866 1.00 80.94 88 LEU A C 1
ATOM 743 O O . LEU A 1 88 ? 19.435 2.811 -17.746 1.00 80.94 88 LEU A O 1
ATOM 747 N N . ASP A 1 89 ? 18.289 1.061 -16.909 1.00 84.75 89 ASP A N 1
ATOM 748 C CA . ASP A 1 89 ? 18.630 0.129 -17.992 1.00 84.75 89 ASP A CA 1
ATOM 749 C C . ASP A 1 89 ? 18.144 0.636 -19.358 1.00 84.75 89 ASP A C 1
ATOM 751 O O . ASP A 1 89 ? 18.926 0.746 -20.306 1.00 84.75 89 ASP A O 1
ATOM 755 N N . CYS A 1 90 ? 16.877 1.050 -19.454 1.00 74.88 90 CYS A N 1
ATOM 756 C CA . CYS A 1 90 ? 16.325 1.570 -20.704 1.00 74.88 90 CYS A CA 1
ATOM 757 C C . CYS A 1 90 ? 17.003 2.873 -21.143 1.00 74.88 90 CYS A C 1
ATOM 759 O O . CYS A 1 90 ? 17.300 3.041 -22.326 1.00 74.88 90 CYS A O 1
ATOM 761 N N . THR A 1 91 ? 17.312 3.774 -20.203 1.00 75.19 91 THR A N 1
ATOM 762 C CA . THR A 1 91 ? 18.025 5.027 -20.507 1.00 75.19 91 THR A CA 1
ATOM 763 C C . THR A 1 91 ? 19.435 4.743 -21.028 1.00 75.19 91 THR A C 1
ATOM 765 O O . THR A 1 91 ? 19.872 5.352 -22.006 1.00 75.19 91 THR A O 1
ATOM 768 N N . GLN A 1 92 ? 20.138 3.781 -20.425 1.00 84.00 92 GLN A N 1
ATOM 769 C CA . GLN A 1 92 ? 21.471 3.378 -20.867 1.00 84.00 92 GLN A CA 1
ATOM 770 C C . GLN A 1 92 ? 21.437 2.744 -22.263 1.00 84.00 92 GLN A C 1
ATOM 772 O O . GLN A 1 92 ? 22.252 3.093 -23.120 1.00 84.00 92 GLN A O 1
ATOM 777 N N . ARG A 1 93 ? 20.484 1.839 -22.517 1.00 80.25 93 ARG A N 1
ATOM 778 C CA . ARG A 1 93 ? 20.290 1.208 -23.832 1.00 80.25 93 ARG A CA 1
ATOM 779 C C . ARG A 1 93 ? 19.950 2.241 -24.905 1.00 80.25 93 ARG A C 1
ATOM 781 O O . ARG A 1 93 ? 20.556 2.215 -25.975 1.00 80.25 93 ARG A O 1
ATOM 788 N N . HIS A 1 94 ? 19.069 3.192 -24.593 1.00 81.50 94 HIS A N 1
ATOM 789 C CA . HIS A 1 94 ? 18.724 4.297 -25.486 1.00 81.50 94 HIS A CA 1
ATOM 790 C C . HIS A 1 94 ? 19.941 5.180 -25.800 1.00 81.50 94 HIS A C 1
ATOM 792 O O . HIS A 1 94 ? 20.226 5.447 -26.965 1.00 81.50 94 HIS A O 1
ATOM 798 N N . SER A 1 95 ? 20.719 5.571 -24.785 1.00 80.62 95 SER A N 1
ATOM 799 C CA . SER A 1 95 ? 21.950 6.356 -24.963 1.00 80.62 95 SER A CA 1
ATOM 800 C C . SER A 1 95 ? 22.978 5.637 -25.849 1.00 80.62 95 SER A C 1
ATOM 802 O O . SER A 1 95 ? 23.524 6.219 -26.789 1.00 80.62 95 SER A O 1
ATOM 804 N N . ASN A 1 96 ? 23.185 4.335 -25.626 1.00 84.88 96 ASN A N 1
ATOM 805 C CA . ASN A 1 96 ? 24.088 3.515 -26.436 1.00 84.88 96 ASN A CA 1
ATOM 806 C C . ASN A 1 96 ? 23.608 3.376 -27.894 1.00 84.88 96 ASN A C 1
ATOM 808 O O . ASN A 1 96 ? 24.420 3.421 -28.819 1.00 84.88 96 ASN A O 1
ATOM 812 N N . ALA A 1 97 ? 22.302 3.198 -28.122 1.00 79.88 97 ALA A N 1
ATOM 813 C CA . ALA A 1 97 ? 21.720 3.174 -29.465 1.00 79.88 97 ALA A CA 1
ATOM 814 C C . ALA A 1 97 ? 21.870 4.530 -30.173 1.00 79.88 97 ALA A C 1
ATOM 816 O O . ALA A 1 97 ? 22.267 4.572 -31.337 1.00 79.88 97 ALA A O 1
ATOM 817 N N . LEU A 1 98 ? 21.661 5.636 -29.452 1.00 80.38 98 LEU A N 1
ATOM 818 C CA . LEU A 1 98 ? 21.793 6.989 -29.991 1.00 80.38 98 LEU A CA 1
ATOM 819 C C . LEU A 1 98 ? 23.233 7.285 -30.409 1.00 80.38 98 LEU A C 1
ATOM 821 O O . LEU A 1 98 ? 23.457 7.840 -31.482 1.00 80.38 98 LEU A O 1
ATOM 825 N N . LYS A 1 99 ? 24.209 6.867 -29.597 1.00 87.50 99 LYS A N 1
ATOM 826 C CA . LYS A 1 99 ? 25.626 6.997 -29.939 1.00 87.50 99 LYS A CA 1
ATOM 827 C C . LYS A 1 99 ? 25.967 6.215 -31.210 1.00 87.50 99 LYS A C 1
ATOM 829 O O . LYS A 1 99 ? 26.528 6.791 -32.133 1.00 87.50 99 LYS A O 1
ATOM 834 N N . ARG A 1 100 ? 25.545 4.945 -31.309 1.00 81.38 100 ARG A N 1
ATOM 835 C CA . ARG A 1 100 ? 25.736 4.126 -32.525 1.00 81.38 100 ARG A CA 1
ATOM 836 C C . ARG A 1 100 ? 25.123 4.787 -33.762 1.00 81.38 100 ARG A C 1
ATOM 838 O O . ARG A 1 100 ? 25.756 4.815 -34.812 1.00 81.38 100 ARG A O 1
ATOM 845 N N . TYR A 1 101 ? 23.919 5.341 -33.628 1.00 78.88 101 TYR A N 1
ATOM 846 C CA . TYR A 1 101 ? 23.250 6.077 -34.700 1.00 78.88 101 TYR A CA 1
ATOM 847 C C . TYR A 1 101 ? 24.040 7.317 -35.133 1.00 78.88 101 TYR A C 1
ATOM 849 O O . TYR A 1 101 ? 24.247 7.528 -36.325 1.00 78.88 101 TYR A O 1
ATOM 857 N N . GLN A 1 102 ? 24.510 8.128 -34.180 1.00 79.75 102 GLN A N 1
ATOM 858 C CA . GLN A 1 102 ? 25.312 9.324 -34.459 1.00 79.75 102 GLN A CA 1
ATOM 859 C C . GLN A 1 102 ? 26.654 8.978 -35.112 1.00 79.75 102 GLN A C 1
ATOM 861 O O . GLN A 1 102 ? 27.034 9.621 -36.089 1.00 79.75 102 GLN A O 1
ATOM 866 N N . ASP A 1 103 ? 27.338 7.943 -34.622 1.00 83.19 103 ASP A N 1
ATOM 867 C CA . ASP A 1 103 ? 28.612 7.477 -35.172 1.00 83.19 103 ASP A CA 1
ATOM 868 C C . ASP A 1 103 ? 28.443 7.023 -36.633 1.00 83.19 103 ASP A C 1
ATOM 870 O O . ASP A 1 103 ? 29.220 7.418 -37.502 1.00 83.19 103 ASP A O 1
ATOM 874 N N . LEU A 1 104 ? 27.379 6.267 -36.933 1.00 78.25 104 LEU A N 1
ATOM 875 C CA . LEU A 1 104 ? 27.042 5.851 -38.299 1.00 78.25 104 LEU A CA 1
ATOM 876 C C . LEU A 1 104 ? 26.624 7.024 -39.187 1.00 78.25 104 LEU A C 1
ATOM 878 O O . LEU A 1 104 ? 27.069 7.099 -40.328 1.00 78.25 104 LEU A O 1
ATOM 882 N N . LYS A 1 105 ? 25.835 7.971 -38.664 1.00 76.06 105 LYS A N 1
ATOM 883 C CA . LYS A 1 105 ? 25.456 9.194 -39.388 1.00 76.06 105 LYS A CA 1
ATOM 884 C C . LYS A 1 105 ? 26.688 9.983 -39.826 1.00 76.06 105 LYS A C 1
ATOM 886 O O . LYS A 1 105 ? 26.767 10.438 -40.963 1.00 76.06 105 LYS A O 1
ATOM 891 N N . ASN A 1 106 ? 27.640 10.155 -38.914 1.00 80.00 106 ASN A N 1
ATOM 892 C CA . ASN A 1 106 ? 28.870 10.892 -39.177 1.00 80.00 106 ASN A CA 1
ATOM 893 C C . ASN A 1 106 ? 29.771 10.138 -40.164 1.00 80.00 106 ASN A C 1
ATOM 895 O O . ASN A 1 106 ? 30.381 10.765 -41.027 1.00 80.00 106 ASN A O 1
ATOM 899 N N 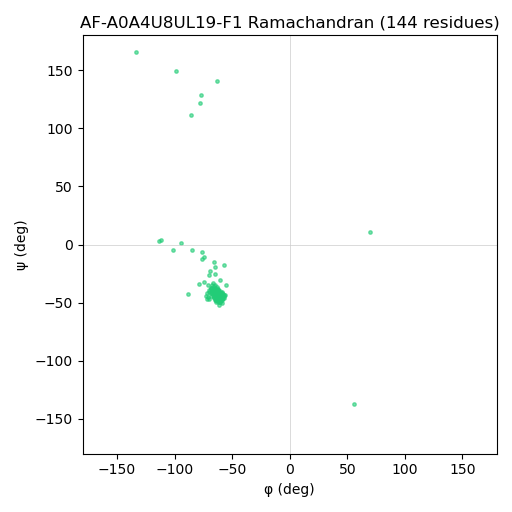. ALA A 1 107 ? 29.819 8.805 -40.073 1.00 75.31 107 ALA A N 1
ATOM 900 C CA . ALA A 1 107 ? 30.540 7.970 -41.027 1.00 75.31 107 ALA A CA 1
ATOM 901 C C . ALA A 1 107 ? 29.938 8.038 -42.442 1.00 75.31 107 ALA A C 1
ATOM 903 O O . ALA A 1 107 ? 30.698 8.096 -43.404 1.00 75.31 107 ALA A O 1
ATOM 904 N N . ASP A 1 108 ? 28.608 8.081 -42.576 1.00 71.81 108 ASP A N 1
ATOM 905 C CA . ASP A 1 108 ? 27.924 8.251 -43.867 1.00 71.81 108 ASP A CA 1
ATOM 906 C C . ASP A 1 108 ? 28.159 9.642 -44.468 1.00 71.81 108 ASP A C 1
ATOM 908 O O . ASP A 1 108 ? 28.440 9.755 -45.657 1.00 71.81 108 ASP A O 1
ATOM 912 N N . LEU A 1 109 ? 28.124 10.704 -43.655 1.00 72.81 109 LEU A N 1
ATOM 913 C CA . LEU A 1 109 ? 28.411 12.073 -44.110 1.00 72.81 109 LEU A CA 1
ATOM 914 C C . LEU A 1 109 ? 29.861 12.266 -44.584 1.00 72.81 109 LEU A C 1
ATOM 916 O O . LEU A 1 109 ? 30.127 13.156 -45.388 1.00 72.81 109 LEU A O 1
ATOM 920 N N . ALA A 1 110 ? 30.795 11.455 -44.084 1.00 71.50 110 ALA A N 1
ATOM 921 C CA . ALA A 1 110 ? 32.202 11.497 -44.470 1.00 71.50 110 ALA A CA 1
ATOM 922 C C . ALA A 1 110 ? 32.515 10.676 -45.737 1.00 71.50 110 ALA A C 1
ATOM 924 O O . ALA A 1 110 ? 33.658 10.698 -46.204 1.00 71.50 110 ALA A O 1
ATOM 925 N N . ARG A 1 111 ? 31.541 9.941 -46.298 1.00 67.00 111 ARG A N 1
ATOM 926 C CA . ARG A 1 111 ? 31.755 9.140 -47.509 1.00 67.00 111 ARG A CA 1
ATOM 927 C C . ARG A 1 111 ? 31.763 10.010 -48.768 1.00 67.00 111 ARG A C 1
ATOM 929 O O . ARG A 1 111 ? 30.809 10.747 -49.006 1.00 67.00 111 ARG A O 1
ATOM 936 N N . PRO A 1 112 ? 32.789 9.886 -49.623 1.00 62.38 112 PRO A N 1
ATOM 937 C CA . PRO A 1 112 ? 32.899 10.677 -50.846 1.00 62.38 112 PRO A CA 1
ATOM 938 C C . PRO A 1 112 ? 31.969 10.212 -51.981 1.00 62.38 112 PRO A C 1
ATOM 940 O O . PRO A 1 112 ? 31.824 10.931 -52.965 1.00 62.38 112 PRO A O 1
ATOM 943 N N . ASP A 1 113 ? 31.348 9.033 -51.871 1.00 69.44 113 ASP A N 1
ATOM 944 C CA . ASP A 1 113 ? 30.536 8.402 -52.923 1.00 69.44 113 ASP A CA 1
ATOM 945 C C . ASP A 1 113 ? 29.012 8.544 -52.727 1.00 69.44 113 ASP A C 1
ATOM 947 O O . ASP A 1 113 ? 28.243 8.157 -53.606 1.00 69.44 113 ASP A O 1
ATOM 951 N N . GLY A 1 114 ? 28.561 9.121 -51.606 1.00 61.25 114 GLY A N 1
ATOM 952 C CA . GLY A 1 114 ? 27.145 9.402 -51.335 1.00 61.25 114 GLY A CA 1
ATOM 953 C C . GLY A 1 114 ? 26.259 8.171 -51.091 1.00 61.25 114 GLY A C 1
ATOM 954 O O . GLY A 1 114 ? 25.036 8.306 -51.053 1.00 61.25 114 GLY A O 1
ATOM 955 N N . MET A 1 115 ? 26.835 6.976 -50.921 1.00 63.62 115 MET A N 1
ATOM 956 C CA . MET A 1 115 ? 26.071 5.740 -50.724 1.00 63.62 115 MET A CA 1
ATOM 957 C C . MET A 1 115 ? 25.708 5.538 -49.237 1.00 63.62 115 MET A C 1
ATOM 959 O O . MET A 1 115 ? 26.588 5.279 -48.411 1.00 63.62 115 MET A O 1
ATOM 963 N N . GLN A 1 116 ? 24.412 5.637 -48.900 1.00 61.47 116 GLN A N 1
ATOM 964 C CA . GLN A 1 116 ? 23.874 5.425 -47.541 1.00 61.47 116 GLN A CA 1
ATOM 965 C C . GLN A 1 116 ? 24.084 3.988 -47.035 1.00 61.47 116 GLN A C 1
ATOM 967 O O . GLN A 1 116 ? 23.899 3.017 -47.772 1.00 61.47 116 GLN A O 1
ATOM 972 N N . LEU A 1 117 ? 24.408 3.833 -45.748 1.00 61.41 117 LEU A N 1
ATOM 973 C CA . LEU A 1 117 ? 24.478 2.531 -45.082 1.00 61.41 117 LEU A CA 1
ATOM 974 C C . LEU A 1 117 ? 23.078 1.999 -44.729 1.00 61.41 117 LEU A C 1
ATOM 976 O O . LEU A 1 117 ? 22.386 2.568 -43.890 1.00 61.41 117 LEU A O 1
ATOM 980 N N . CYS A 1 118 ? 22.708 0.815 -45.234 1.00 59.03 118 CYS A N 1
ATOM 981 C CA . CYS A 1 118 ? 21.440 0.137 -44.895 1.00 59.03 118 CYS A CA 1
ATOM 982 C C . CYS A 1 118 ? 21.234 -0.126 -43.383 1.00 59.03 118 CYS A C 1
ATOM 984 O O . CYS A 1 118 ? 20.114 -0.351 -42.945 1.00 59.03 118 CYS A O 1
ATOM 986 N N . LYS A 1 119 ? 22.296 -0.070 -42.562 1.00 61.09 119 LYS A N 1
ATOM 987 C CA . LYS A 1 119 ? 22.221 -0.232 -41.094 1.00 61.09 119 LYS A CA 1
ATOM 988 C C . LYS A 1 119 ? 21.634 0.984 -40.363 1.00 61.09 119 LYS A C 1
ATOM 990 O O . LYS A 1 119 ? 21.381 0.912 -39.163 1.00 61.0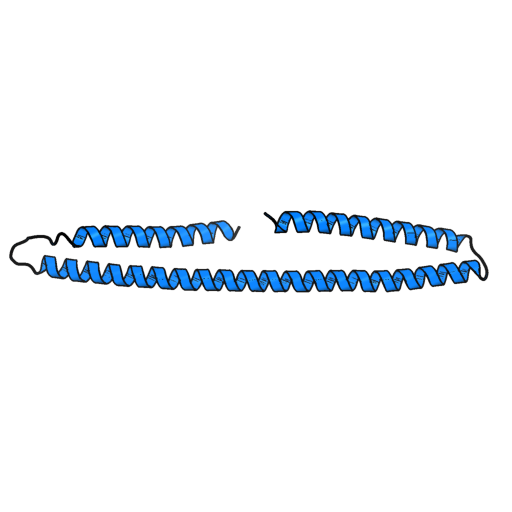9 119 LYS A O 1
ATOM 995 N N . PHE A 1 120 ? 21.463 2.109 -41.054 1.00 61.25 120 PHE A N 1
ATOM 996 C CA . PHE A 1 120 ? 20.981 3.355 -40.466 1.00 61.25 120 PHE A CA 1
ATOM 997 C C . PHE A 1 120 ? 19.495 3.289 -40.077 1.00 61.25 120 PHE A C 1
ATOM 999 O O . PHE A 1 120 ? 19.114 3.738 -38.994 1.00 61.25 120 PHE A O 1
ATOM 1006 N N . GLU A 1 121 ? 18.666 2.672 -40.923 1.00 64.19 121 GLU A N 1
ATOM 1007 C CA . GLU A 1 121 ? 17.221 2.541 -40.697 1.00 64.19 121 GLU A CA 1
ATOM 1008 C C . GLU A 1 121 ? 16.896 1.578 -39.544 1.00 64.19 121 GLU A C 1
ATOM 1010 O O . GLU A 1 121 ? 16.043 1.881 -38.708 1.00 64.19 121 GLU A O 1
ATOM 1015 N N . GLU A 1 122 ? 17.629 0.465 -39.427 1.00 70.06 122 GLU A N 1
ATOM 1016 C CA . GLU A 1 122 ? 17.444 -0.523 -38.352 1.00 70.06 122 GLU A CA 1
ATOM 1017 C C . GLU A 1 122 ? 17.669 0.088 -36.957 1.00 70.06 122 GLU A C 1
ATOM 1019 O O . GLU A 1 122 ? 16.899 -0.162 -36.028 1.00 70.06 122 GLU A O 1
ATOM 1024 N N . ILE A 1 123 ? 18.677 0.954 -36.809 1.00 67.12 123 ILE A N 1
ATOM 1025 C CA . ILE A 1 123 ? 18.985 1.615 -35.529 1.00 67.12 123 ILE A CA 1
ATOM 1026 C C . ILE A 1 123 ? 17.968 2.722 -35.213 1.00 67.12 123 ILE A C 1
ATOM 1028 O O . ILE A 1 123 ? 17.634 2.940 -34.046 1.00 67.12 123 ILE A O 1
ATOM 1032 N N . GLY A 1 124 ? 17.429 3.403 -36.229 1.00 69.44 124 GLY A N 1
ATOM 1033 C CA . GLY A 1 124 ? 16.343 4.374 -36.050 1.00 69.44 124 GLY A CA 1
ATOM 1034 C C . GLY A 1 124 ? 15.055 3.732 -35.514 1.00 69.44 124 GLY A C 1
ATOM 1035 O O . GLY A 1 124 ? 14.383 4.299 -34.643 1.00 69.44 124 GLY A O 1
ATOM 1036 N N . LEU A 1 125 ? 14.741 2.517 -35.972 1.00 75.06 125 LEU A N 1
ATOM 1037 C CA . LEU A 1 125 ? 13.625 1.721 -35.455 1.00 75.06 125 LEU A CA 1
ATOM 1038 C C . LEU A 1 125 ? 13.882 1.244 -34.015 1.00 75.06 125 LEU A C 1
ATOM 1040 O O . LEU A 1 125 ? 12.985 1.344 -33.176 1.00 75.06 125 LEU A O 1
ATOM 1044 N N . GLU A 1 126 ? 15.109 0.809 -33.702 1.00 76.62 126 GLU A N 1
ATOM 1045 C CA . GLU A 1 126 ? 15.525 0.441 -32.336 1.00 76.62 126 GLU A CA 1
ATOM 1046 C C . GLU A 1 126 ? 15.350 1.618 -31.355 1.00 76.62 126 GLU A C 1
ATOM 1048 O O . GLU A 1 126 ? 14.761 1.456 -30.284 1.00 76.62 126 GLU A O 1
ATOM 1053 N N . LEU A 1 127 ? 15.786 2.824 -31.739 1.00 74.12 127 LEU A N 1
ATOM 1054 C CA . LEU A 1 127 ? 15.624 4.051 -30.947 1.00 74.12 127 LEU A CA 1
ATOM 1055 C C . LEU A 1 127 ? 14.154 4.396 -30.693 1.00 74.12 127 LEU A C 1
ATOM 1057 O O . LEU A 1 127 ? 13.774 4.692 -29.561 1.00 74.12 127 LEU A O 1
ATOM 1061 N N . THR A 1 128 ? 13.317 4.312 -31.728 1.00 75.19 128 THR A N 1
ATOM 1062 C CA . THR A 1 128 ? 11.878 4.596 -31.615 1.00 75.19 128 THR A CA 1
ATOM 1063 C C . THR A 1 128 ? 11.181 3.598 -30.683 1.00 75.19 128 THR A C 1
ATOM 1065 O O . THR A 1 128 ? 10.348 3.992 -29.866 1.00 75.19 128 THR A O 1
ATOM 1068 N N . SER A 1 129 ? 11.550 2.313 -30.749 1.00 79.62 129 SER A N 1
ATOM 1069 C CA . SER A 1 129 ? 11.030 1.280 -29.843 1.00 79.62 129 SER A CA 1
ATOM 1070 C C . SER A 1 129 ? 11.429 1.539 -28.388 1.00 79.62 129 SER A C 1
ATOM 1072 O O . SER A 1 129 ? 10.574 1.530 -27.504 1.00 79.62 129 SER A O 1
ATOM 1074 N N . LEU A 1 130 ? 12.707 1.843 -28.137 1.00 74.44 130 LEU A N 1
ATOM 1075 C CA . LEU A 1 130 ? 13.214 2.142 -26.793 1.00 74.44 130 LEU A CA 1
ATOM 1076 C C . LEU A 1 130 ? 12.574 3.407 -26.202 1.00 74.44 130 LEU A C 1
ATOM 1078 O O . LEU A 1 130 ? 12.224 3.428 -25.023 1.00 74.44 130 LEU A O 1
ATOM 1082 N N . GLN A 1 131 ? 12.367 4.443 -27.018 1.00 74.12 131 GLN A N 1
ATOM 1083 C CA . GLN A 1 131 ? 11.678 5.666 -26.604 1.00 74.12 131 GLN A CA 1
ATOM 1084 C C . GLN A 1 131 ? 10.212 5.387 -26.227 1.00 74.12 131 GLN A C 1
ATOM 1086 O O . GLN A 1 131 ? 9.713 5.918 -25.233 1.00 74.12 131 GLN A O 1
ATOM 1091 N N . ASN A 1 132 ? 9.525 4.520 -26.977 1.00 74.94 132 ASN A N 1
ATOM 1092 C CA . ASN A 1 132 ? 8.154 4.107 -26.671 1.00 74.94 132 ASN A CA 1
ATOM 1093 C C . ASN A 1 132 ? 8.067 3.255 -25.395 1.00 74.94 132 ASN A C 1
ATOM 1095 O O . ASN A 1 132 ? 7.141 3.445 -24.602 1.00 74.94 132 ASN A O 1
ATOM 1099 N N . GLU A 1 133 ? 9.028 2.361 -25.148 1.00 73.81 133 GLU A N 1
ATOM 1100 C CA . GLU A 1 133 ? 9.131 1.612 -23.887 1.00 73.81 133 GLU A CA 1
ATOM 1101 C C . GLU A 1 133 ? 9.338 2.557 -22.690 1.00 73.81 133 GLU A C 1
ATOM 1103 O O . GLU A 1 133 ? 8.631 2.436 -21.684 1.00 73.81 133 GLU A O 1
ATOM 1108 N N . LEU A 1 134 ? 10.220 3.557 -22.828 1.00 68.94 134 LEU A N 1
ATOM 1109 C CA . LEU A 1 134 ? 10.467 4.576 -21.801 1.00 68.94 134 LEU A CA 1
ATOM 1110 C C . LEU A 1 134 ? 9.194 5.382 -21.488 1.00 68.94 134 LEU A C 1
ATOM 1112 O O . LEU A 1 134 ? 8.786 5.496 -20.329 1.00 68.94 134 LEU A O 1
ATOM 1116 N N . ASN A 1 135 ? 8.523 5.875 -22.533 1.00 66.75 135 ASN A N 1
ATOM 1117 C CA . ASN A 1 135 ? 7.287 6.650 -22.420 1.00 66.75 135 ASN A CA 1
ATOM 1118 C C . ASN A 1 135 ? 6.151 5.825 -21.795 1.00 66.75 135 ASN A C 1
ATOM 1120 O O . ASN A 1 135 ? 5.391 6.340 -20.978 1.00 66.75 135 ASN A O 1
ATOM 1124 N N . THR A 1 136 ? 6.049 4.532 -22.119 1.00 66.00 136 THR A N 1
ATOM 1125 C CA . THR A 1 136 ? 5.019 3.642 -21.556 1.00 66.00 136 THR A CA 1
ATOM 1126 C C . THR A 1 136 ? 5.205 3.442 -20.053 1.00 66.00 136 THR A C 1
ATOM 1128 O O . THR A 1 136 ? 4.223 3.412 -19.307 1.00 66.00 136 THR A O 1
ATOM 1131 N N . VAL A 1 137 ? 6.449 3.335 -19.579 1.00 63.94 137 VAL A N 1
ATOM 1132 C CA . VAL A 1 137 ? 6.739 3.231 -18.142 1.00 63.94 137 VAL A CA 1
ATOM 1133 C C . VAL A 1 137 ? 6.429 4.530 -17.404 1.00 63.94 137 VAL A C 1
ATOM 1135 O O . VAL A 1 137 ? 5.872 4.476 -16.310 1.00 63.94 137 VAL A O 1
ATOM 1138 N N . TRP A 1 138 ? 6.695 5.687 -18.014 1.00 58.03 138 TRP A N 1
ATOM 1139 C CA . TRP A 1 138 ? 6.413 6.995 -17.413 1.00 58.03 138 TRP A CA 1
ATOM 1140 C C . TRP A 1 138 ? 4.911 7.314 -17.375 1.00 58.03 138 TRP A C 1
ATOM 1142 O O . TRP A 1 138 ? 4.402 7.744 -16.342 1.00 58.03 138 TRP A O 1
ATOM 1152 N N . VAL A 1 139 ? 4.169 7.010 -18.445 1.00 58.16 139 VAL A N 1
ATOM 1153 C CA . VAL A 1 139 ? 2.701 7.163 -18.488 1.00 58.16 139 VAL A CA 1
ATOM 1154 C C . VAL A 1 139 ? 2.015 6.231 -17.483 1.00 58.16 139 VAL A C 1
ATOM 1156 O O . VAL A 1 139 ? 1.091 6.646 -16.787 1.00 58.16 139 VAL A O 1
ATOM 1159 N N . ARG A 1 140 ? 2.485 4.984 -17.338 1.00 55.16 140 ARG A N 1
ATOM 1160 C CA . ARG A 1 140 ? 1.975 4.059 -16.307 1.00 55.16 140 ARG A CA 1
ATOM 1161 C C . ARG A 1 140 ? 2.378 4.461 -14.889 1.00 55.16 140 ARG A C 1
ATOM 1163 O O . ARG A 1 140 ? 1.680 4.082 -13.955 1.00 55.16 140 ARG A O 1
ATOM 1170 N N . ALA A 1 141 ? 3.489 5.171 -14.701 1.00 52.50 141 ALA A N 1
ATOM 1171 C CA . ALA A 1 141 ? 3.876 5.687 -13.391 1.00 52.50 141 ALA A CA 1
ATOM 1172 C C . ALA A 1 141 ? 2.942 6.825 -12.955 1.00 52.50 141 ALA A C 1
ATOM 1174 O O . ALA A 1 141 ? 2.400 6.749 -11.861 1.00 52.50 141 ALA A O 1
ATOM 1175 N N . LEU A 1 142 ? 2.669 7.781 -13.847 1.00 46.62 142 LEU A N 1
ATOM 1176 C CA . LEU A 1 142 ? 1.771 8.913 -13.585 1.00 46.62 142 LEU A CA 1
ATOM 1177 C C . LEU A 1 142 ? 0.311 8.490 -13.358 1.00 46.62 142 LEU A C 1
ATOM 1179 O O . LEU A 1 142 ? -0.371 9.081 -12.536 1.00 46.62 142 LEU A O 1
ATOM 1183 N N . ALA A 1 143 ? -0.168 7.447 -14.042 1.00 48.69 143 ALA A N 1
ATOM 1184 C CA . ALA A 1 143 ? -1.544 6.957 -13.892 1.00 48.69 143 ALA A CA 1
ATOM 1185 C C . ALA A 1 143 ? -1.803 6.132 -12.611 1.00 48.69 143 ALA A C 1
ATOM 1187 O O . ALA A 1 143 ? -2.937 5.726 -12.381 1.00 48.69 143 ALA A O 1
ATOM 1188 N N . ASN A 1 144 ? -0.766 5.819 -11.823 1.00 47.66 144 ASN A N 1
ATOM 1189 C CA . ASN A 1 144 ? -0.881 5.074 -10.560 1.00 47.66 144 ASN A CA 1
ATOM 1190 C C . ASN A 1 144 ? -0.556 5.938 -9.322 1.00 47.66 144 ASN A C 1
ATOM 1192 O O . ASN A 1 144 ? -0.509 5.388 -8.222 1.00 47.66 144 ASN A O 1
ATOM 1196 N N . ASP A 1 145 ? -0.295 7.239 -9.504 1.00 41.97 145 ASP A N 1
ATOM 1197 C CA . ASP A 1 145 ? -0.079 8.209 -8.417 1.00 41.97 145 ASP A CA 1
ATOM 1198 C C . ASP A 1 145 ? -1.376 8.968 -8.021 1.00 41.97 145 ASP A C 1
ATOM 1200 O O . ASP A 1 145 ? -1.333 9.783 -7.098 1.00 41.97 145 ASP A O 1
ATOM 1204 N N . ASP A 1 146 ? -2.519 8.659 -8.659 1.00 34.34 146 ASP A N 1
ATOM 1205 C CA . ASP A 1 146 ? -3.894 9.065 -8.279 1.00 34.34 146 ASP A CA 1
ATOM 1206 C C . ASP A 1 146 ? -4.647 7.921 -7.563 1.00 34.34 146 ASP A C 1
ATOM 1208 O O . ASP A 1 146 ? -5.436 8.208 -6.628 1.00 34.34 146 ASP A O 1
#

Secondary structure (DSSP, 8-state):
-HHHHHHHHHHHHHHHHHHHHHHHHHHHHHHHHT--HHHHHHHHHHHHHHHHHHHHHHHHHHHHHHHHHHHHHHHHHHHHHHHHHHHHHHHHHHHHHHHHHHHHHHHHHT-TT----THHHHHHHHHHHHHHHHHHHHHHHHTT--

Solvent-accessible surface area (backbone atoms only — not comparable to full-atom values): 8080 Å² total; per-residue (Å²): 122,69,65,68,54,50,53,57,49,47,63,46,51,51,52,53,49,52,53,53,5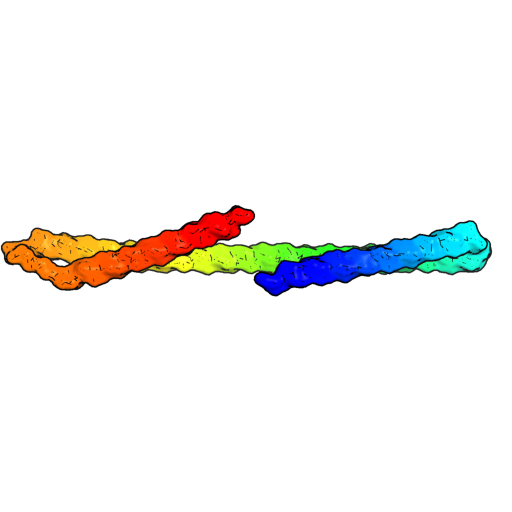2,54,52,52,53,56,49,44,54,58,52,34,77,78,39,60,72,70,58,25,53,52,35,53,52,52,52,51,53,52,51,53,51,52,51,54,54,50,50,54,54,51,51,53,50,53,51,50,53,52,51,51,54,50,51,53,51,50,54,52,49,52,53,50,52,52,51,52,53,53,50,51,53,41,53,53,49,51,49,55,48,51,55,50,51,52,54,46,71,69,43,91,81,75,73,78,62,82,68,55,61,61,48,54,53,51,45,54,51,49,53,50,54,52,50,52,54,51,54,56,50,61,71,69,78,117

Sequence (146 aa):
MILCRSEKLIGRLDRYFWVKRIRETKRICRNASIASGERLTRQKTQLKNLKELFIEEYNSMCDIHICWVRDLARIAKEINREKTIFTLDCTQRHSNALKRYQDLKNADLARPDGMQLCKFEEIGLELTSLQNELNTVWVRALANDD

Organism: Steinernema carpocapsae (NCBI:txid34508)

Radius of gyration: 33.55 Å; Cα contacts (8 Å, |Δi|>4): 40; chains: 1; bounding box: 63×25×100 Å

Foldseek 3Di:
DVVVVVVVVCVVVVVVVVVVLVVVLVVLVVQLVPDDDVSVVVSVVVNVVSVVVVVVVVVVVVVVVVVVVVVVVVVVVVVVVVLVVVLVVLVVQLVVLVVVLVVQVVVCVPDPVNDHDPVNVVSVVVNVVSVVVNVVSVVVVVVVVD

pLDDT: mean 73.3, std 12.94, range [34.34, 91.38]

Mean predicted aligned error: 14.32 Å

Nearest PDB structures (foldseek):
  4fzs-assembly1_A  TM=3.402E-01  e=1.429E+00  Homo sapiens